Protein AF-A0A511Z5E9-F1 (afdb_monomer_lite)

Secondary structure (DSSP, 8-state):
--HHHHHHHS-HHHHHHHHHHHHHHHTS---SEEEEEEPPHHHHHHHHHTTHHHH-TT--EEEEEEEE-SS-SS--EEEEEEEEBTTB--SS---SEEEEES-HHHHHHHHHHHHHHHHTT-HHHHH--

Foldseek 3Di:
DDPVVVVCPPDPVNVVVVVVVVVVVVVDQPWPDKDKAFADPLSVVLCVVVPVCVVVVQFGIKMWTWGQDPPDQQFRIKIWIAGDHPVDDDPDGDTPDIDTHNDPVVVVVVSVVLRVCRNVNNNSVVVVD

Organism: NCBI:txid582850

Structure (mmCIF, N/CA/C/O backbone):
data_AF-A0A511Z5E9-F1
#
_entry.id   AF-A0A511Z5E9-F1
#
loop_
_atom_site.group_PDB
_atom_site.id
_atom_site.type_symbol
_atom_site.label_atom_id
_atom_site.label_alt_id
_atom_site.label_comp_id
_atom_site.label_asym_id
_atom_site.label_entity_id
_atom_site.label_seq_id
_atom_site.pdbx_PDB_ins_code
_atom_site.Cartn_x
_atom_site.Cartn_y
_atom_site.Cartn_z
_atom_site.occupancy
_atom_site.B_iso_or_equiv
_atom_site.auth_seq_id
_atom_site.auth_comp_id
_atom_site.auth_asym_id
_atom_site.auth_atom_id
_atom_site.pdbx_PDB_model_num
ATOM 1 N N . MET A 1 1 ? 23.163 -28.423 25.318 1.00 53.72 1 MET A N 1
ATOM 2 C CA . MET A 1 1 ? 22.480 -27.103 25.283 1.00 53.72 1 MET A CA 1
ATOM 3 C C . MET A 1 1 ? 23.483 -26.001 25.659 1.00 53.72 1 MET A C 1
ATOM 5 O O . MET A 1 1 ? 23.988 -25.999 26.774 1.00 53.72 1 MET A O 1
ATOM 9 N N . LYS A 1 2 ? 23.889 -25.137 24.712 1.00 52.28 2 LYS A N 1
ATOM 10 C CA . LYS A 1 2 ? 25.070 -24.249 24.850 1.00 52.28 2 LYS A CA 1
ATOM 11 C C . LYS A 1 2 ? 24.873 -23.182 25.952 1.00 52.28 2 LYS A C 1
ATOM 13 O O . LYS A 1 2 ? 23.831 -22.529 25.983 1.00 52.28 2 LYS A O 1
ATOM 18 N N . LYS A 1 3 ? 25.890 -22.966 26.810 1.00 56.28 3 LYS A N 1
ATO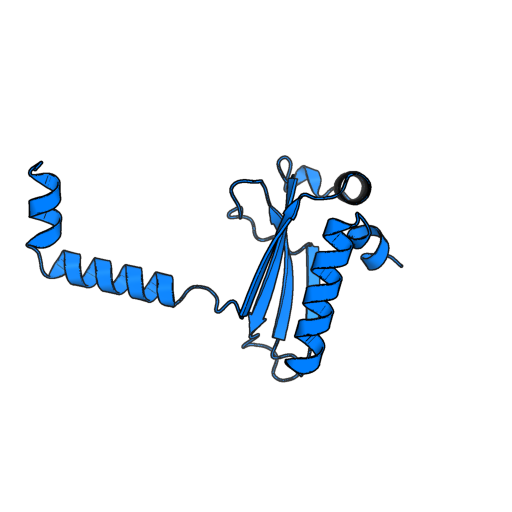M 19 C CA . LYS A 1 3 ? 25.943 -22.037 27.978 1.00 56.28 3 LYS A CA 1
ATOM 20 C C . LYS A 1 3 ? 25.243 -20.672 27.778 1.00 56.28 3 LYS A C 1
ATOM 22 O O . LYS A 1 3 ? 24.635 -20.151 28.711 1.00 56.28 3 LYS A O 1
ATOM 27 N N . ARG A 1 4 ? 25.247 -20.136 26.549 1.00 52.97 4 ARG A N 1
ATOM 28 C CA . ARG A 1 4 ? 24.538 -18.904 26.140 1.00 52.97 4 ARG A CA 1
ATOM 29 C C . ARG A 1 4 ? 23.026 -18.909 26.405 1.00 52.97 4 ARG A C 1
ATOM 31 O O . ARG A 1 4 ? 22.472 -17.855 26.701 1.00 52.97 4 ARG A O 1
ATOM 38 N N . ILE A 1 5 ? 22.341 -20.049 26.290 1.00 57.59 5 ILE A N 1
ATOM 39 C CA . ILE A 1 5 ? 20.889 -20.127 26.546 1.00 57.59 5 ILE A CA 1
ATOM 40 C C . ILE A 1 5 ? 20.612 -20.073 28.057 1.00 57.59 5 ILE A C 1
ATOM 42 O O . ILE A 1 5 ? 19.688 -19.387 28.487 1.00 57.59 5 ILE A O 1
ATOM 46 N N . LYS A 1 6 ? 21.478 -20.696 28.868 1.00 57.97 6 LYS A N 1
ATOM 47 C CA . LYS A 1 6 ? 21.379 -20.719 30.338 1.00 57.97 6 LYS A CA 1
ATOM 48 C C . LYS A 1 6 ? 21.550 -19.313 30.946 1.00 57.97 6 LYS A C 1
ATOM 50 O O . LYS A 1 6 ? 20.757 -18.914 31.793 1.00 57.97 6 LYS A O 1
ATOM 55 N N . GLN A 1 7 ? 22.486 -18.507 30.427 1.00 56.94 7 GLN A N 1
ATOM 56 C CA . GLN A 1 7 ? 22.662 -17.092 30.822 1.00 56.94 7 GLN A CA 1
ATOM 57 C C . GLN A 1 7 ? 21.466 -16.188 30.466 1.00 56.94 7 GLN A C 1
ATOM 59 O O . GLN A 1 7 ? 21.195 -15.211 31.166 1.00 56.94 7 GLN A O 1
ATOM 64 N N . LYS A 1 8 ? 20.724 -16.497 29.393 1.00 53.94 8 LYS A N 1
ATOM 65 C CA . LYS A 1 8 ? 19.522 -15.733 29.010 1.00 53.94 8 LYS A CA 1
ATOM 66 C C . LYS A 1 8 ? 18.322 -15.989 29.933 1.00 53.94 8 LYS A C 1
ATOM 68 O O . LYS A 1 8 ? 17.422 -15.155 29.954 1.00 53.94 8 LYS A O 1
ATOM 73 N N . LEU A 1 9 ? 18.307 -17.102 30.671 1.00 54.25 9 LEU A N 1
ATOM 74 C CA . LEU A 1 9 ? 17.200 -17.506 31.548 1.00 54.25 9 LEU A CA 1
ATOM 75 C C . LEU A 1 9 ? 17.377 -17.052 33.008 1.00 54.25 9 LEU A C 1
ATOM 77 O O . LEU A 1 9 ? 16.385 -16.771 33.666 1.00 54.25 9 LEU A O 1
ATOM 81 N N . GLY A 1 10 ? 18.613 -16.937 33.507 1.00 52.41 10 GLY A N 1
ATOM 82 C CA . GLY A 1 10 ? 18.875 -16.785 34.948 1.00 52.41 10 GLY A CA 1
ATOM 83 C C . GLY A 1 10 ? 18.896 -15.364 35.525 1.00 52.41 10 GLY A C 1
ATOM 84 O O . GLY A 1 10 ? 19.028 -15.222 36.733 1.00 52.41 10 GLY A O 1
ATOM 85 N N . ASN A 1 11 ? 18.799 -14.302 34.716 1.00 60.06 11 ASN A N 1
ATOM 86 C CA . ASN A 1 11 ? 18.968 -12.932 35.219 1.00 60.06 11 ASN A CA 1
ATOM 87 C C . ASN A 1 11 ? 17.658 -12.130 35.115 1.00 60.06 11 ASN A C 1
ATOM 89 O O . ASN A 1 11 ? 17.180 -11.858 34.009 1.00 60.06 11 ASN A O 1
ATOM 93 N N . ARG A 1 12 ? 17.089 -11.717 36.258 1.00 55.91 12 ARG A N 1
ATOM 94 C CA . ARG A 1 12 ? 15.856 -10.901 36.369 1.00 55.91 12 ARG A CA 1
ATOM 95 C C . ARG A 1 12 ? 15.918 -9.643 35.487 1.00 55.91 12 ARG A C 1
ATOM 97 O O . ARG A 1 12 ? 14.915 -9.249 34.893 1.00 55.91 12 ARG A O 1
ATOM 104 N N . TYR A 1 13 ? 17.118 -9.087 35.299 1.00 55.16 13 TYR A N 1
ATOM 105 C CA . TYR A 1 13 ? 17.392 -7.961 34.401 1.00 55.16 13 TYR A CA 1
ATOM 106 C C . TYR A 1 13 ? 17.146 -8.287 32.911 1.00 55.16 13 TYR A C 1
ATOM 108 O O . TYR A 1 13 ? 16.607 -7.469 32.162 1.00 55.16 13 TYR A O 1
ATOM 116 N N . ASN A 1 14 ? 17.470 -9.508 32.468 1.00 61.38 14 ASN A N 1
ATOM 117 C CA . ASN A 1 14 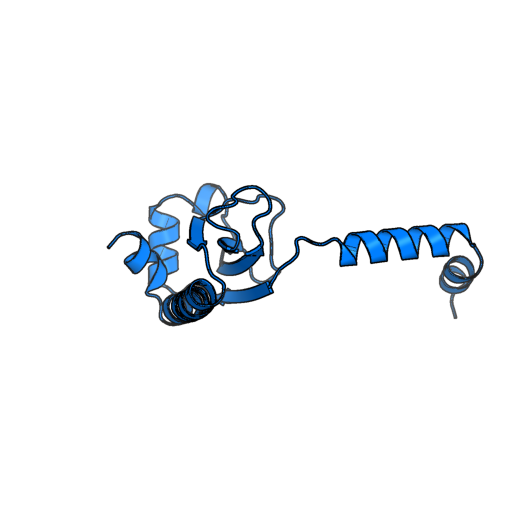? 17.195 -9.973 31.103 1.00 61.38 14 ASN A CA 1
ATOM 118 C C . ASN A 1 14 ? 15.705 -10.232 30.882 1.00 61.38 14 ASN A C 1
ATOM 120 O O . ASN A 1 14 ? 15.204 -9.967 29.789 1.00 61.38 14 ASN A O 1
ATOM 124 N N . LEU A 1 15 ? 14.989 -10.685 31.913 1.00 62.59 15 LEU A N 1
ATOM 125 C CA . LEU A 1 15 ? 13.543 -10.886 31.868 1.00 62.59 15 LEU A CA 1
ATOM 126 C C . LEU A 1 15 ? 12.808 -9.539 31.770 1.00 62.59 15 LEU A C 1
ATOM 128 O O . LEU A 1 15 ? 11.961 -9.377 30.895 1.00 62.59 15 LEU A O 1
ATOM 132 N N . LEU A 1 16 ? 13.236 -8.530 32.542 1.00 68.19 16 LEU A N 1
ATOM 133 C CA . LEU A 1 16 ? 12.754 -7.148 32.428 1.00 68.19 16 LEU A CA 1
ATOM 134 C C . LEU A 1 16 ? 13.078 -6.519 31.067 1.00 68.19 16 LEU A C 1
ATOM 136 O O . LEU A 1 16 ? 12.181 -5.954 30.450 1.00 68.19 16 LEU A O 1
ATOM 140 N N . ARG A 1 17 ? 14.302 -6.649 30.525 1.00 66.69 17 ARG A N 1
ATOM 141 C CA . ARG A 1 17 ? 14.618 -6.183 29.152 1.00 66.69 17 ARG A CA 1
ATOM 142 C C . ARG A 1 17 ? 13.806 -6.918 28.091 1.00 66.69 17 ARG A C 1
ATOM 144 O O . ARG A 1 17 ? 13.406 -6.298 27.108 1.00 66.69 17 ARG A O 1
ATOM 151 N N . ARG A 1 18 ? 13.558 -8.219 28.261 1.00 64.75 18 ARG A N 1
ATOM 152 C CA . ARG A 1 18 ? 12.746 -9.024 27.339 1.00 64.75 18 ARG A CA 1
ATOM 153 C C . ARG A 1 18 ? 11.279 -8.608 27.402 1.00 64.75 18 ARG A C 1
ATOM 155 O O . ARG A 1 18 ? 10.683 -8.448 26.345 1.00 64.75 18 ARG A O 1
ATOM 162 N N . ALA A 1 19 ? 10.748 -8.330 28.592 1.00 64.69 19 ALA A N 1
ATOM 163 C CA . ALA A 1 19 ? 9.421 -7.759 28.801 1.00 64.69 19 ALA A CA 1
ATOM 164 C C . ALA A 1 19 ? 9.320 -6.328 28.254 1.00 64.69 19 ALA A C 1
ATOM 166 O O . ALA A 1 19 ? 8.344 -6.011 27.591 1.00 64.69 19 ALA A O 1
ATOM 167 N N . LYS A 1 20 ? 10.346 -5.481 28.424 1.00 63.62 20 LYS A N 1
ATOM 168 C CA . LYS A 1 20 ? 10.412 -4.125 27.844 1.00 63.62 20 LYS A CA 1
ATOM 169 C C . LYS A 1 20 ? 10.479 -4.177 26.317 1.00 63.62 20 LYS A C 1
ATOM 171 O O . LYS A 1 20 ? 9.761 -3.436 25.665 1.00 63.62 20 LYS A O 1
ATOM 176 N N . ARG A 1 21 ? 11.263 -5.095 25.734 1.00 61.06 21 ARG A N 1
ATOM 177 C CA . ARG A 1 21 ? 11.292 -5.355 24.281 1.00 61.06 21 ARG A CA 1
ATOM 178 C C . ARG A 1 21 ? 9.967 -5.909 23.772 1.00 61.06 21 ARG A C 1
ATOM 180 O O . ARG A 1 21 ? 9.512 -5.465 22.736 1.00 61.06 21 ARG A O 1
ATOM 187 N N . GLN A 1 22 ? 9.344 -6.848 24.480 1.00 58.62 22 GLN A N 1
ATOM 188 C CA . GLN A 1 22 ? 8.007 -7.361 24.160 1.00 58.62 22 GLN A CA 1
ATOM 189 C C . GLN A 1 22 ? 6.950 -6.254 24.270 1.00 58.62 22 GLN A C 1
ATOM 191 O O . GLN A 1 22 ? 6.128 -6.133 23.380 1.00 58.62 22 GLN A O 1
ATOM 196 N N . LYS A 1 23 ? 7.015 -5.389 25.289 1.00 52.66 23 LYS A N 1
ATOM 197 C CA . LYS A 1 23 ? 6.158 -4.206 25.462 1.00 52.66 23 LYS A CA 1
ATOM 198 C C . LYS A 1 23 ? 6.380 -3.174 24.360 1.00 52.66 23 LYS A C 1
ATOM 200 O O . LYS A 1 23 ? 5.408 -2.615 23.890 1.00 52.66 23 LYS A O 1
ATOM 205 N N . LEU A 1 24 ? 7.620 -2.942 23.928 1.00 53.19 24 LEU A N 1
ATOM 206 C CA . LEU A 1 24 ? 7.946 -2.070 22.792 1.00 53.19 24 LEU A CA 1
ATOM 207 C C . LEU A 1 24 ? 7.501 -2.678 21.455 1.00 53.19 24 LEU A C 1
ATOM 209 O O . LEU A 1 24 ? 7.018 -1.952 20.604 1.00 53.19 24 LEU A O 1
ATOM 213 N N . LYS A 1 25 ? 7.583 -4.006 21.299 1.00 54.09 25 LYS A N 1
ATOM 214 C CA . LYS A 1 25 ? 7.022 -4.739 20.151 1.00 54.09 25 LYS A CA 1
ATOM 215 C C . LYS A 1 25 ? 5.487 -4.723 20.138 1.00 54.09 25 LYS A C 1
ATOM 217 O O . LYS A 1 25 ? 4.900 -4.587 19.078 1.00 54.09 25 LYS A O 1
ATOM 222 N N . ARG A 1 26 ? 4.846 -4.831 21.308 1.00 51.84 26 ARG A N 1
ATOM 223 C CA . ARG A 1 26 ? 3.389 -4.679 21.505 1.00 51.84 26 ARG A CA 1
ATOM 224 C C . ARG A 1 26 ? 2.933 -3.216 21.398 1.00 51.84 26 ARG A C 1
ATOM 226 O O . ARG A 1 26 ? 1.782 -2.971 21.082 1.00 51.84 26 ARG A O 1
ATOM 233 N N . ARG A 1 27 ? 3.839 -2.261 21.634 1.00 49.34 27 ARG A N 1
ATOM 234 C CA . ARG A 1 27 ? 3.736 -0.831 21.292 1.00 49.34 27 ARG A CA 1
ATOM 235 C C . ARG A 1 27 ? 4.300 -0.542 19.891 1.00 49.34 27 ARG A C 1
ATOM 237 O O . ARG A 1 27 ? 4.806 0.554 19.657 1.00 49.34 27 ARG A O 1
ATOM 244 N N . GLY A 1 28 ? 4.271 -1.506 18.968 1.00 57.00 28 GLY A N 1
ATOM 245 C CA . GLY A 1 28 ? 4.390 -1.152 17.553 1.00 57.00 28 GLY A CA 1
ATOM 246 C C . GLY A 1 28 ? 3.320 -0.112 17.201 1.00 57.00 28 GLY A C 1
ATOM 247 O O . GLY A 1 28 ? 2.345 0.029 17.946 1.00 57.00 28 GLY A O 1
ATOM 248 N N . LYS A 1 29 ? 3.494 0.626 16.095 1.00 58.75 29 LYS A N 1
ATOM 249 C CA . LYS A 1 29 ? 2.385 1.399 15.512 1.00 58.75 29 LYS A CA 1
ATOM 250 C C . LYS A 1 29 ? 1.160 0.483 15.511 1.00 58.75 29 LYS A C 1
ATOM 252 O O . LYS A 1 29 ? 1.253 -0.625 14.983 1.00 58.75 29 LYS A O 1
ATOM 257 N N . GLN A 1 30 ? 0.083 0.890 16.184 1.00 65.56 30 GLN A N 1
ATOM 258 C CA . GLN A 1 30 ? -1.161 0.134 16.133 1.00 65.56 30 GLN A CA 1
ATOM 259 C C . GLN A 1 30 ? -1.563 0.108 14.662 1.00 65.56 30 GLN A C 1
ATOM 261 O O . GLN A 1 30 ? -1.785 1.151 14.064 1.00 65.56 30 GLN A O 1
ATOM 266 N N . CYS A 1 31 ? -1.511 -1.068 14.059 1.00 73.81 31 CYS A N 1
ATOM 267 C CA . CYS A 1 31 ? -1.927 -1.290 12.690 1.00 73.81 31 CYS A CA 1
ATOM 268 C C . CYS A 1 31 ? -3.199 -2.119 12.783 1.00 73.81 31 CYS A C 1
ATOM 270 O O . CYS A 1 31 ? -3.208 -3.140 13.473 1.00 73.81 31 CYS A O 1
ATOM 272 N N . ILE A 1 32 ? -4.272 -1.617 12.182 1.00 82.75 32 ILE A N 1
ATOM 273 C CA . ILE A 1 32 ? -5.560 -2.303 12.126 1.00 82.75 32 ILE A CA 1
ATOM 274 C C . ILE A 1 32 ? -5.442 -3.465 11.144 1.00 82.75 32 ILE A C 1
ATOM 276 O O . ILE A 1 32 ? -5.783 -4.590 11.494 1.00 82.75 32 ILE A O 1
ATOM 280 N N . ASP A 1 33 ? -4.900 -3.199 9.954 1.00 85.25 33 ASP A N 1
ATOM 281 C CA . ASP A 1 33 ? -4.618 -4.210 8.939 1.00 85.25 33 ASP A CA 1
ATOM 282 C C . ASP A 1 33 ? -3.502 -3.737 7.997 1.00 85.25 33 ASP A C 1
ATOM 284 O O . ASP A 1 33 ? -3.275 -2.532 7.848 1.00 85.25 33 ASP A O 1
ATOM 288 N N . TYR A 1 34 ? -2.799 -4.678 7.370 1.00 89.62 34 TYR A N 1
ATOM 289 C CA . TYR A 1 34 ? -1.764 -4.379 6.390 1.00 89.62 34 TYR A CA 1
ATOM 290 C C . TYR A 1 34 ? -1.695 -5.402 5.260 1.00 89.62 34 TYR A C 1
ATOM 292 O O . TYR A 1 34 ? -1.946 -6.594 5.432 1.00 89.62 34 TYR A O 1
ATOM 300 N N . ALA A 1 35 ? -1.270 -4.927 4.095 1.00 89.50 35 ALA A N 1
ATOM 301 C CA . ALA A 1 35 ? -1.048 -5.738 2.916 1.00 89.50 35 ALA A CA 1
ATOM 302 C C . ALA A 1 35 ? 0.311 -5.409 2.310 1.00 89.50 35 ALA A C 1
ATOM 304 O O . ALA A 1 35 ? 0.678 -4.248 2.135 1.00 89.50 35 ALA A O 1
ATOM 305 N N . HIS A 1 36 ? 1.046 -6.458 1.966 1.00 90.94 36 HIS A N 1
ATOM 306 C CA . HIS A 1 36 ? 2.296 -6.375 1.226 1.00 90.94 36 HIS A CA 1
ATOM 307 C C . HIS A 1 36 ? 2.060 -6.979 -0.152 1.00 90.94 36 HIS A C 1
ATOM 309 O O . HIS A 1 36 ? 1.702 -8.152 -0.265 1.00 90.94 36 HIS A O 1
ATOM 315 N N . VAL A 1 37 ? 2.163 -6.154 -1.189 1.00 92.38 37 VAL A N 1
ATOM 316 C CA . VAL A 1 37 ? 1.727 -6.509 -2.544 1.00 92.38 37 VAL A CA 1
ATOM 317 C C . VAL A 1 37 ? 2.824 -6.149 -3.532 1.00 92.38 37 VAL A C 1
ATOM 319 O O . VAL A 1 37 ? 3.406 -5.075 -3.433 1.00 92.38 37 VAL A O 1
ATOM 322 N N . LEU A 1 38 ? 3.123 -7.040 -4.475 1.00 93.38 38 LEU A N 1
ATOM 323 C CA . LEU A 1 38 ? 4.037 -6.740 -5.577 1.00 93.38 38 LEU A CA 1
ATOM 324 C C . LEU A 1 38 ? 3.456 -5.601 -6.428 1.00 93.38 38 LEU A C 1
ATOM 326 O O . LEU A 1 38 ? 2.255 -5.592 -6.692 1.00 93.38 38 LEU A O 1
ATOM 330 N N . MET A 1 39 ? 4.294 -4.653 -6.848 1.00 92.25 39 MET A N 1
ATOM 331 C CA . MET A 1 39 ? 3.860 -3.643 -7.813 1.00 92.25 39 MET A CA 1
ATOM 332 C C . MET A 1 39 ? 3.567 -4.305 -9.156 1.00 92.25 39 MET A C 1
ATOM 334 O O . MET A 1 39 ? 4.337 -5.152 -9.612 1.00 92.25 39 MET A O 1
ATOM 338 N N . GLY A 1 40 ? 2.468 -3.901 -9.787 1.00 92.38 40 GLY A N 1
ATOM 339 C CA . GLY A 1 40 ? 2.239 -4.224 -11.186 1.00 92.38 40 GLY A CA 1
ATOM 340 C C . GLY A 1 40 ? 3.244 -3.511 -12.097 1.00 92.38 40 GLY A C 1
ATOM 341 O O . GLY A 1 40 ? 3.966 -2.604 -11.675 1.00 92.38 40 GLY A O 1
ATOM 342 N N . GLU A 1 41 ? 3.330 -3.949 -13.349 1.00 92.31 41 GLU A N 1
ATOM 343 C CA . GLU A 1 41 ? 4.322 -3.447 -14.302 1.00 92.31 41 GLU A CA 1
ATOM 344 C C . GLU A 1 41 ? 4.085 -1.970 -14.651 1.00 92.31 41 GLU A C 1
ATOM 346 O O . GLU A 1 41 ? 5.025 -1.173 -14.658 1.00 92.31 41 GLU A O 1
ATOM 351 N N . LYS A 1 42 ? 2.831 -1.570 -14.880 1.00 91.94 42 LYS A N 1
ATOM 352 C CA . LYS A 1 42 ? 2.467 -0.179 -15.188 1.00 91.94 42 LYS A CA 1
ATOM 353 C C . LYS A 1 42 ? 2.636 0.731 -13.981 1.00 91.94 42 LYS A C 1
ATOM 355 O O . LYS A 1 42 ? 3.120 1.856 -14.131 1.00 91.94 42 LYS A O 1
ATOM 360 N N . ASP A 1 43 ? 2.270 0.251 -12.799 1.00 90.75 43 ASP A N 1
ATOM 361 C CA . ASP A 1 43 ? 2.471 0.946 -11.535 1.00 90.75 43 ASP A CA 1
ATOM 362 C C . ASP A 1 43 ? 3.972 1.137 -11.276 1.00 90.75 43 ASP A C 1
ATOM 364 O O . ASP A 1 43 ? 4.386 2.223 -10.878 1.00 90.75 43 ASP A O 1
ATOM 368 N N . PHE A 1 44 ? 4.808 0.141 -11.590 1.00 91.12 44 PHE A N 1
ATOM 369 C CA . PHE A 1 44 ? 6.265 0.240 -11.483 1.00 91.12 44 PHE A CA 1
ATOM 370 C C . PHE A 1 44 ? 6.869 1.234 -12.488 1.00 91.12 44 PHE A C 1
ATOM 372 O O . PHE A 1 44 ? 7.727 2.042 -12.127 1.00 91.12 44 PHE A O 1
ATOM 379 N N . ILE A 1 45 ? 6.410 1.231 -13.744 1.00 90.94 45 ILE A N 1
ATOM 380 C CA . ILE A 1 45 ? 6.838 2.219 -14.750 1.00 90.94 45 ILE A CA 1
ATOM 381 C C . ILE A 1 45 ? 6.460 3.635 -14.299 1.00 90.94 45 ILE A C 1
ATOM 383 O O . ILE A 1 45 ? 7.299 4.536 -14.344 1.00 90.94 45 ILE A O 1
ATOM 387 N N . SER A 1 46 ? 5.227 3.825 -13.823 1.00 90.12 46 SER A N 1
ATOM 388 C CA . SER A 1 46 ? 4.748 5.110 -13.296 1.00 90.12 46 SER A CA 1
ATOM 389 C C . SER A 1 46 ? 5.579 5.556 -12.094 1.00 90.12 46 SER A C 1
ATOM 391 O O . SER A 1 46 ? 6.072 6.679 -12.065 1.00 90.12 46 SER A O 1
ATOM 393 N N . PH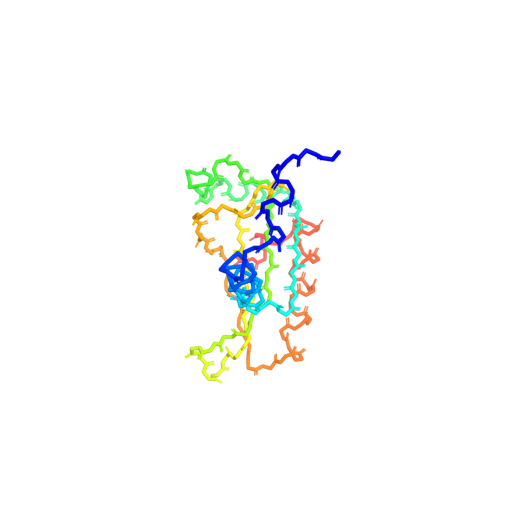E A 1 47 ? 5.835 4.645 -11.154 1.00 89.62 47 PHE A N 1
ATOM 394 C CA . PHE A 1 47 ? 6.671 4.891 -9.983 1.00 89.62 47 PHE A CA 1
ATOM 395 C C . PHE A 1 47 ? 8.077 5.387 -10.354 1.00 89.62 47 PHE A C 1
ATOM 397 O O . PHE A 1 47 ? 8.592 6.327 -9.747 1.00 89.62 47 PHE A O 1
ATOM 404 N N . ASN A 1 48 ? 8.692 4.791 -11.378 1.00 89.50 48 ASN A N 1
ATOM 405 C CA . ASN A 1 48 ? 10.005 5.215 -11.861 1.00 89.50 48 ASN A CA 1
ATOM 406 C C . ASN A 1 48 ? 9.956 6.566 -12.583 1.00 89.50 48 ASN A C 1
ATOM 408 O O . ASN A 1 48 ? 10.874 7.368 -12.421 1.00 89.50 48 ASN A O 1
ATOM 412 N N . LYS A 1 49 ? 8.900 6.822 -13.364 1.00 88.88 49 LYS A N 1
ATOM 413 C CA . LYS A 1 49 ? 8.712 8.077 -14.104 1.00 88.88 49 LYS A CA 1
ATOM 414 C C . LYS A 1 49 ? 8.557 9.281 -13.170 1.00 88.88 49 LYS A C 1
ATOM 416 O O . LYS A 1 49 ? 9.115 10.332 -13.458 1.00 88.88 49 LYS A O 1
ATOM 421 N N . GLU A 1 50 ? 7.866 9.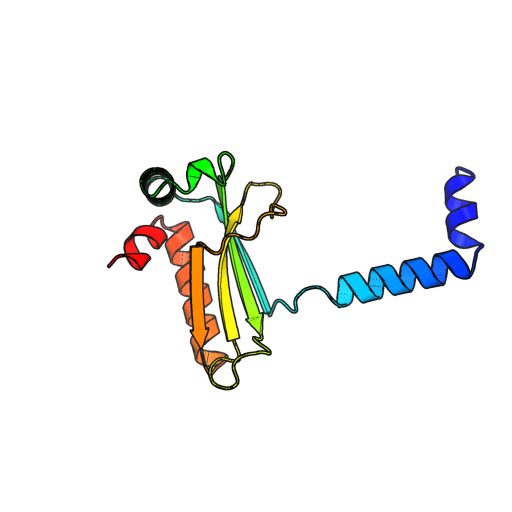101 -12.047 1.00 85.06 50 GLU A N 1
ATOM 422 C CA . GLU A 1 50 ? 7.702 10.117 -10.993 1.00 85.06 50 GLU A CA 1
ATOM 423 C C . GLU A 1 50 ? 8.988 10.353 -10.169 1.00 85.06 50 GLU A C 1
ATOM 425 O O . GLU A 1 50 ? 9.031 11.210 -9.291 1.00 85.06 50 GLU A O 1
ATOM 430 N N . GLY A 1 51 ? 10.066 9.603 -10.432 1.00 84.56 51 GLY A N 1
ATOM 431 C CA . GLY A 1 51 ? 11.373 9.811 -9.802 1.00 84.56 51 GLY A CA 1
ATOM 432 C C . GLY A 1 51 ? 11.535 9.183 -8.416 1.00 84.56 51 GLY A C 1
ATOM 433 O O . GLY A 1 51 ? 12.602 9.305 -7.812 1.00 84.56 51 GLY A O 1
ATOM 434 N N . TYR A 1 52 ? 10.542 8.436 -7.920 1.00 83.25 52 TYR A N 1
ATOM 435 C CA . TYR A 1 52 ? 10.631 7.755 -6.620 1.00 83.25 52 TYR A CA 1
ATOM 436 C C . TYR A 1 52 ? 11.743 6.693 -6.561 1.00 83.25 52 TYR A C 1
ATOM 438 O O . TYR A 1 52 ? 12.202 6.322 -5.477 1.00 83.25 52 TYR A O 1
ATOM 446 N N . SER A 1 53 ? 12.209 6.223 -7.720 1.00 82.25 53 SER A N 1
ATOM 447 C CA . SER A 1 53 ? 13.317 5.276 -7.857 1.00 82.25 53 SER A CA 1
ATOM 448 C C . SER A 1 53 ? 14.648 5.813 -7.326 1.00 82.25 53 SER A C 1
ATOM 450 O O . SER A 1 53 ? 15.463 5.027 -6.848 1.00 82.25 53 SER A O 1
ATOM 452 N N . ALA A 1 54 ? 14.867 7.132 -7.336 1.00 83.69 54 ALA A N 1
ATOM 453 C CA . ALA A 1 54 ? 16.077 7.729 -6.772 1.00 83.69 54 ALA A CA 1
ATOM 454 C C . ALA A 1 54 ? 16.141 7.532 -5.247 1.00 83.69 54 ALA A C 1
ATOM 456 O O . ALA A 1 54 ? 17.190 7.197 -4.691 1.00 83.69 54 ALA A O 1
ATOM 457 N N . ASP A 1 55 ? 15.000 7.676 -4.571 1.00 82.62 55 ASP A N 1
ATOM 458 C CA . ASP A 1 55 ? 14.896 7.499 -3.123 1.00 82.62 55 ASP A CA 1
ATOM 459 C C . ASP A 1 55 ? 14.748 6.029 -2.710 1.00 82.62 55 ASP A C 1
ATOM 461 O O . ASP A 1 55 ? 15.214 5.638 -1.628 1.00 82.62 55 ASP A O 1
ATOM 465 N N . TYR A 1 56 ? 14.130 5.214 -3.573 1.00 84.12 56 TYR A N 1
ATOM 466 C CA . TYR A 1 56 ? 13.833 3.798 -3.348 1.00 84.12 56 TYR A CA 1
ATOM 467 C C . TYR A 1 56 ? 14.212 2.928 -4.558 1.00 84.12 56 TYR A C 1
ATOM 469 O O . TYR A 1 56 ? 13.343 2.319 -5.186 1.00 84.12 56 TYR A O 1
ATOM 477 N N . PRO A 1 57 ? 15.516 2.773 -4.846 1.00 84.81 57 PRO A N 1
ATOM 478 C CA . PRO A 1 57 ? 15.994 2.075 -6.047 1.00 84.81 57 PRO A CA 1
ATOM 479 C C . PRO A 1 57 ? 15.684 0.574 -6.065 1.00 84.81 57 PRO A C 1
ATOM 481 O O . PRO A 1 57 ? 15.771 -0.071 -7.104 1.00 84.81 57 PRO A O 1
ATOM 484 N N . TYR A 1 58 ? 15.321 0.005 -4.914 1.00 87.69 58 TYR A N 1
ATOM 485 C CA . TYR A 1 58 ? 15.023 -1.419 -4.753 1.00 87.69 58 TYR A CA 1
ATOM 486 C C . TYR A 1 58 ? 13.552 -1.683 -4.410 1.00 87.69 58 TYR A C 1
ATOM 488 O O . TYR A 1 58 ? 13.221 -2.768 -3.921 1.00 87.69 58 TYR A O 1
ATOM 496 N N . ALA A 1 59 ? 12.674 -0.692 -4.589 1.00 89.69 59 ALA A N 1
ATOM 497 C CA . ALA A 1 59 ? 11.252 -0.887 -4.360 1.00 89.69 59 ALA A CA 1
ATOM 498 C C . ALA A 1 59 ? 10.679 -1.830 -5.420 1.00 89.69 59 ALA A C 1
ATOM 500 O O . ALA A 1 59 ? 10.793 -1.591 -6.612 1.00 89.69 59 ALA A O 1
ATOM 501 N N . THR A 1 60 ? 10.070 -2.918 -4.967 1.00 90.94 60 THR A N 1
ATOM 502 C CA . THR A 1 60 ? 9.407 -3.915 -5.826 1.00 90.94 60 THR A CA 1
ATOM 503 C C . THR A 1 60 ? 7.972 -4.173 -5.385 1.00 90.94 60 THR A C 1
ATOM 505 O O . THR A 1 60 ? 7.178 -4.739 -6.126 1.00 90.94 60 THR A O 1
ATOM 508 N N . HIS A 1 61 ? 7.632 -3.770 -4.165 1.00 92.25 61 HIS A N 1
ATOM 509 C CA . HIS A 1 61 ? 6.354 -4.016 -3.524 1.00 92.25 61 HIS A CA 1
ATOM 510 C C . HIS A 1 61 ? 5.818 -2.709 -2.935 1.00 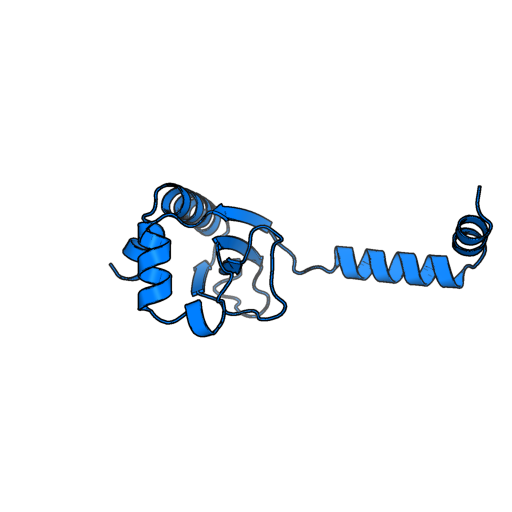92.25 61 HIS A C 1
ATOM 512 O O . HIS A 1 61 ? 6.570 -1.778 -2.643 1.00 92.25 61 HIS A O 1
ATOM 518 N N . LEU A 1 62 ? 4.516 -2.667 -2.697 1.00 91.75 62 LEU A N 1
ATOM 519 C CA . LEU A 1 62 ? 3.861 -1.652 -1.892 1.00 91.75 62 LEU A CA 1
ATO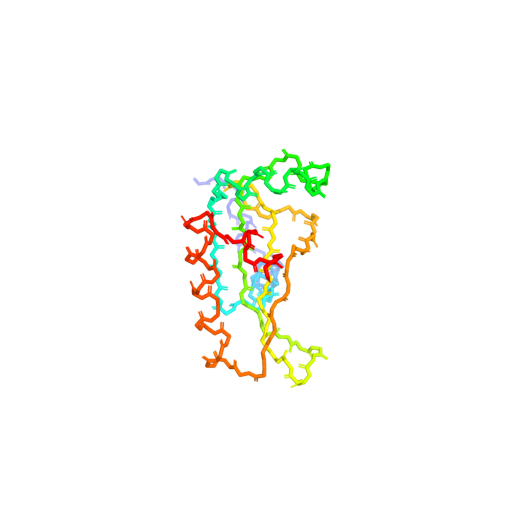M 520 C C . LEU A 1 62 ? 3.423 -2.275 -0.571 1.00 91.75 62 LEU A C 1
ATOM 522 O O . LEU A 1 62 ? 2.890 -3.386 -0.524 1.00 91.75 62 LEU A O 1
ATOM 526 N N . LEU A 1 63 ? 3.680 -1.553 0.513 1.00 91.25 63 LEU A N 1
ATOM 527 C CA . LEU A 1 63 ? 3.139 -1.852 1.829 1.00 91.25 63 LEU A CA 1
ATOM 528 C C . LEU A 1 63 ? 2.012 -0.869 2.100 1.00 91.25 63 LEU A C 1
ATOM 530 O O . LEU A 1 63 ? 2.234 0.340 2.103 1.00 91.25 63 LEU A O 1
ATOM 534 N N . ILE A 1 64 ? 0.824 -1.402 2.329 1.00 90.94 64 ILE A N 1
ATOM 535 C CA . ILE A 1 64 ? -0.385 -0.639 2.605 1.00 90.94 64 ILE A CA 1
ATOM 536 C C . ILE A 1 64 ? -0.765 -0.959 4.041 1.00 90.94 64 ILE A C 1
ATOM 538 O O . ILE A 1 64 ? -0.859 -2.131 4.394 1.00 90.94 64 ILE A O 1
ATOM 542 N N . GLU A 1 65 ? -0.961 0.050 4.875 1.00 89.75 65 GLU A N 1
ATOM 543 C CA . GLU A 1 65 ? -1.304 -0.132 6.287 1.00 89.75 65 GLU A CA 1
ATOM 544 C C . GLU A 1 65 ? -2.457 0.788 6.662 1.00 89.75 65 GLU A C 1
ATOM 546 O O . GLU A 1 65 ? -2.402 1.979 6.367 1.00 89.75 65 GLU A O 1
ATOM 551 N N . ILE A 1 66 ? -3.454 0.260 7.369 1.00 88.44 66 ILE A N 1
ATOM 552 C CA . ILE A 1 66 ? -4.457 1.065 8.064 1.00 88.44 66 ILE A CA 1
ATOM 553 C C . ILE A 1 66 ? -3.991 1.258 9.500 1.00 88.44 66 ILE A C 1
ATOM 555 O O . ILE A 1 66 ? -3.758 0.289 10.223 1.00 88.44 66 ILE A O 1
ATOM 559 N N . VAL A 1 67 ? -3.914 2.502 9.955 1.00 87.56 67 VAL A N 1
ATOM 560 C CA . VAL A 1 67 ? -3.550 2.833 11.333 1.00 87.56 67 VAL A CA 1
ATOM 561 C C . VAL A 1 67 ? -4.552 3.816 11.938 1.00 87.56 67 VAL A C 1
ATOM 563 O O . VAL A 1 67 ? -5.099 4.654 11.218 1.00 87.56 67 VAL A O 1
ATOM 566 N N . PRO A 1 68 ? -4.789 3.763 13.260 1.00 84.81 68 PRO A N 1
ATOM 567 C CA . PRO A 1 68 ? -5.506 4.819 13.933 1.00 84.81 68 PRO A CA 1
ATOM 568 C C . PRO A 1 68 ? -4.624 6.076 13.990 1.00 84.81 68 PRO A C 1
ATOM 570 O O . PRO A 1 68 ? -3.453 6.028 14.382 1.00 84.81 68 PRO A O 1
ATOM 573 N N . CYS A 1 69 ? -5.180 7.213 13.593 1.00 81.19 69 CYS A N 1
ATOM 574 C CA . CYS A 1 69 ? -4.557 8.516 13.735 1.00 81.19 69 CYS A CA 1
ATOM 575 C C . CYS A 1 69 ? -4.916 9.107 15.093 1.00 81.19 69 CYS A C 1
ATOM 577 O O . CYS A 1 69 ? -6.074 9.384 15.387 1.00 81.19 69 CYS A O 1
ATOM 579 N N . HIS A 1 70 ? -3.904 9.340 15.922 1.00 71.50 70 HIS A N 1
ATOM 580 C CA . HIS A 1 70 ? -4.095 9.987 17.221 1.00 71.50 70 HIS A CA 1
ATOM 581 C C . HIS A 1 70 ? -4.025 11.519 17.151 1.00 71.50 70 HIS A C 1
ATOM 583 O O . HIS A 1 70 ? -4.254 12.180 18.158 1.00 71.50 70 HIS A O 1
ATOM 589 N N . TYR A 1 71 ? -3.678 12.082 15.988 1.00 70.81 71 TYR A N 1
ATOM 590 C CA . TYR A 1 71 ? -3.435 13.519 15.823 1.00 70.81 71 TYR A CA 1
ATOM 591 C C . TYR A 1 71 ? -4.617 14.273 15.205 1.00 70.81 71 TYR A C 1
ATOM 593 O O . TYR A 1 71 ? -4.748 15.470 15.442 1.00 70.81 71 TYR A O 1
ATOM 601 N N . SER A 1 72 ? -5.475 13.597 14.437 1.00 69.56 72 SER A N 1
ATOM 602 C CA . SER A 1 72 ? -6.638 14.207 13.787 1.00 69.56 72 SER A CA 1
ATOM 603 C C . SER A 1 72 ? -7.923 13.627 14.361 1.00 69.56 72 SER A C 1
ATOM 605 O O . SER A 1 72 ? -8.234 12.459 14.142 1.00 69.56 72 SER A O 1
ATOM 607 N N . TYR A 1 73 ? -8.684 14.453 15.082 1.00 64.62 73 TYR A N 1
ATOM 608 C CA . TYR A 1 73 ? -9.989 14.062 15.627 1.00 64.62 73 TYR A CA 1
ATOM 609 C C . TYR A 1 73 ? -11.027 13.783 14.531 1.00 64.62 73 TYR A C 1
ATOM 611 O O . TYR A 1 73 ? -11.903 12.946 14.722 1.00 64.62 73 TYR A O 1
ATOM 619 N N . ASN A 1 74 ? -10.909 14.450 13.379 1.00 72.62 74 ASN A N 1
ATOM 620 C CA . ASN A 1 74 ? -11.864 14.321 12.275 1.00 72.62 74 ASN A CA 1
ATOM 621 C C . ASN A 1 74 ? -11.556 13.132 11.356 1.00 72.62 74 ASN A C 1
ATOM 623 O O . ASN A 1 74 ? -12.426 12.715 10.597 1.00 72.62 74 ASN A O 1
ATOM 627 N N . ALA A 1 75 ? -10.341 12.585 11.433 1.00 76.50 75 ALA A N 1
ATOM 628 C CA . ALA A 1 75 ? -9.910 11.449 10.633 1.00 76.50 75 ALA A CA 1
ATOM 629 C C . ALA A 1 75 ? -9.102 10.459 11.492 1.00 76.50 75 ALA A C 1
ATOM 631 O O . ALA A 1 75 ? -7.875 10.381 11.378 1.00 76.50 75 ALA A O 1
ATOM 632 N N . PRO A 1 76 ? -9.773 9.719 12.396 1.00 83.06 76 PRO A N 1
ATOM 633 C CA . PRO A 1 76 ? -9.134 8.783 13.305 1.00 83.06 76 PRO A CA 1
ATOM 634 C C . PRO A 1 76 ? -8.560 7.556 12.598 1.00 83.06 76 PRO A C 1
ATOM 636 O O . PRO A 1 76 ? -7.876 6.782 13.258 1.00 83.06 76 PRO A O 1
ATOM 639 N N . TYR A 1 77 ? -8.788 7.354 11.296 1.00 88.44 77 TYR A N 1
ATOM 640 C CA . TYR A 1 77 ? -8.226 6.237 10.538 1.00 88.44 77 TYR A CA 1
ATOM 641 C C . TYR A 1 77 ? -7.505 6.726 9.291 1.00 88.44 77 TYR A C 1
ATOM 643 O O . TYR A 1 77 ? -8.052 7.521 8.533 1.00 88.44 77 TYR A O 1
ATOM 651 N N . ILE A 1 78 ? -6.289 6.226 9.074 1.00 90.44 78 ILE A N 1
ATOM 652 C CA . ILE A 1 78 ? -5.454 6.582 7.928 1.00 90.44 78 ILE A CA 1
ATOM 653 C C . ILE A 1 78 ? -4.918 5.316 7.268 1.00 90.44 78 ILE A C 1
ATOM 655 O O . ILE A 1 78 ? -4.354 4.452 7.939 1.00 90.44 78 ILE A O 1
ATOM 659 N N . ILE A 1 79 ? -5.045 5.244 5.948 1.00 91.25 79 ILE A N 1
ATOM 660 C CA . ILE A 1 79 ? -4.318 4.329 5.080 1.00 91.25 79 ILE A CA 1
ATOM 661 C C . ILE A 1 79 ? -3.039 5.020 4.632 1.00 91.25 79 ILE A C 1
ATOM 663 O O . ILE A 1 79 ? -3.073 6.101 4.042 1.00 91.25 79 ILE A O 1
ATOM 667 N N . TYR A 1 80 ? -1.913 4.362 4.869 1.00 90.81 80 TYR A N 1
ATOM 668 C CA . TYR A 1 80 ? -0.636 4.752 4.306 1.00 90.81 80 TYR A CA 1
ATOM 669 C C . TYR A 1 80 ? -0.171 3.749 3.266 1.00 90.81 80 TYR A C 1
ATOM 671 O O . TYR A 1 80 ? -0.216 2.544 3.512 1.00 90.81 80 TYR A O 1
ATOM 679 N N . THR A 1 81 ? 0.378 4.260 2.167 1.00 91.00 81 THR A N 1
ATOM 680 C CA . THR A 1 81 ? 1.038 3.436 1.151 1.00 91.00 81 THR A CA 1
ATOM 681 C C . THR A 1 81 ? 2.521 3.772 1.075 1.00 91.00 81 THR A C 1
ATOM 683 O O . THR A 1 81 ? 2.895 4.936 0.925 1.00 91.00 81 THR A O 1
ATOM 686 N N . TYR A 1 82 ? 3.372 2.750 1.169 1.00 89.50 82 TYR A N 1
ATOM 687 C CA . TYR A 1 82 ? 4.829 2.872 1.184 1.00 89.50 82 TYR A CA 1
ATOM 688 C C . TYR A 1 82 ? 5.464 2.047 0.061 1.00 89.50 82 TYR A C 1
ATOM 690 O O . TYR A 1 82 ? 5.056 0.900 -0.137 1.00 89.50 82 TYR A O 1
ATOM 698 N N . PRO A 1 83 ? 6.520 2.550 -0.599 1.00 90.81 83 PRO A N 1
ATOM 699 C CA . PRO A 1 83 ? 7.363 1.731 -1.450 1.00 90.81 83 PRO A CA 1
ATOM 700 C C . PRO A 1 83 ? 8.282 0.880 -0.577 1.00 90.81 83 PRO A C 1
ATOM 702 O O . PRO A 1 83 ? 8.981 1.378 0.309 1.00 90.81 83 PRO A O 1
ATOM 705 N N . VAL A 1 84 ? 8.283 -0.425 -0.818 1.00 90.25 84 VAL A N 1
ATOM 706 C CA . VAL A 1 84 ? 9.086 -1.390 -0.068 1.00 90.25 84 VAL A CA 1
ATOM 707 C C . VAL A 1 84 ? 9.674 -2.443 -1.001 1.00 90.25 84 VAL A C 1
ATOM 709 O O . VAL A 1 84 ? 9.319 -2.552 -2.173 1.00 90.25 84 VAL A O 1
ATOM 712 N N . ASN A 1 85 ? 10.606 -3.237 -0.490 1.00 89.38 85 ASN A N 1
ATOM 713 C CA . ASN A 1 85 ? 11.110 -4.402 -1.209 1.00 89.38 85 ASN A CA 1
ATOM 714 C C . ASN A 1 85 ? 10.401 -5.678 -0.716 1.00 89.38 85 ASN A C 1
ATOM 716 O O . ASN A 1 85 ? 9.531 -5.631 0.160 1.00 89.38 85 ASN A O 1
ATOM 720 N N . SER A 1 86 ? 10.792 -6.833 -1.252 1.00 86.31 86 SER A N 1
ATOM 721 C CA . SER A 1 86 ? 10.258 -8.139 -0.838 1.00 86.31 86 SER A CA 1
ATOM 722 C C . SER A 1 86 ? 10.527 -8.474 0.635 1.00 86.31 86 SER A C 1
ATOM 724 O O . SER A 1 86 ? 9.773 -9.223 1.247 1.00 86.31 86 SER A O 1
ATOM 726 N N . THR A 1 87 ? 11.584 -7.908 1.225 1.00 81.62 87 THR A N 1
ATOM 727 C CA . THR A 1 87 ? 11.957 -8.122 2.634 1.00 81.62 87 THR A CA 1
ATOM 728 C C . THR A 1 87 ? 11.220 -7.200 3.609 1.00 81.62 87 THR A C 1
ATOM 730 O O . THR A 1 87 ? 11.345 -7.362 4.823 1.00 81.62 87 THR A O 1
ATOM 733 N N . GLY A 1 88 ? 10.431 -6.255 3.092 1.00 72.62 88 GLY A N 1
ATOM 734 C CA . GLY A 1 88 ? 9.618 -5.332 3.868 1.00 72.62 88 GLY A CA 1
ATOM 735 C C . GLY A 1 88 ? 10.203 -3.922 3.944 1.00 72.62 88 GLY A C 1
ATOM 736 O O . GLY A 1 88 ? 10.817 -3.409 3.009 1.00 72.62 88 GLY A O 1
ATOM 737 N N . ARG A 1 89 ? 9.917 -3.241 5.053 1.00 71.88 89 ARG A N 1
ATOM 738 C CA . ARG A 1 89 ? 10.031 -1.783 5.154 1.00 71.88 89 ARG A CA 1
ATOM 739 C C . ARG A 1 89 ? 11.477 -1.305 5.322 1.00 71.88 89 ARG A C 1
ATOM 741 O O . ARG A 1 89 ? 12.225 -1.825 6.146 1.00 71.88 89 ARG A O 1
ATOM 748 N N . SER A 1 90 ? 11.834 -0.266 4.569 1.00 63.94 90 SER A N 1
ATOM 749 C CA . SER A 1 90 ? 13.066 0.512 4.744 1.00 63.94 90 SER A CA 1
ATOM 750 C C . SER A 1 90 ? 12.959 1.439 5.965 1.00 63.94 90 SER A C 1
ATOM 752 O O . SER A 1 90 ? 11.864 1.816 6.374 1.00 63.94 90 SER A O 1
ATOM 754 N N . ASN A 1 91 ? 14.096 1.853 6.539 1.00 60.06 91 ASN A N 1
ATOM 755 C CA . ASN A 1 91 ? 14.123 2.877 7.596 1.00 60.06 91 ASN A CA 1
ATOM 756 C C . ASN A 1 91 ? 13.701 4.267 7.086 1.00 60.06 91 ASN A C 1
ATOM 758 O O . ASN A 1 91 ? 13.334 5.127 7.888 1.00 60.06 91 ASN A O 1
ATOM 762 N N . LYS A 1 92 ? 13.753 4.496 5.767 1.00 64.00 92 LYS A N 1
ATOM 763 C CA . LYS A 1 92 ? 13.179 5.689 5.145 1.00 64.00 92 LYS A CA 1
ATOM 764 C C . LYS A 1 92 ? 11.667 5.475 4.997 1.00 64.00 92 LYS A C 1
ATOM 766 O O . LYS A 1 92 ? 11.233 4.500 4.393 1.00 64.00 92 LYS A O 1
ATOM 771 N N . ASN A 1 93 ? 10.876 6.368 5.592 1.00 63.69 93 ASN A N 1
ATOM 772 C CA . ASN A 1 93 ? 9.411 6.316 5.590 1.00 63.69 93 ASN A CA 1
ATOM 773 C C . ASN A 1 93 ? 8.836 7.361 4.621 1.00 63.69 93 ASN A C 1
ATOM 775 O O . ASN A 1 93 ? 8.190 8.308 5.063 1.00 63.69 93 ASN A O 1
ATOM 779 N N . LEU A 1 94 ? 9.083 7.217 3.318 1.00 76.00 94 LEU A N 1
ATOM 780 C CA . LEU A 1 94 ? 8.369 8.016 2.319 1.00 76.00 94 LEU A CA 1
ATOM 781 C C . LEU A 1 94 ? 6.968 7.442 2.163 1.00 76.00 94 LEU A C 1
ATOM 783 O O . LEU A 1 94 ? 6.799 6.253 1.897 1.00 76.00 94 LEU A O 1
ATOM 787 N N . ILE A 1 95 ? 5.980 8.304 2.345 1.00 83.56 95 ILE A N 1
ATOM 788 C CA . ILE A 1 95 ? 4.581 7.980 2.126 1.00 83.56 95 ILE A CA 1
ATOM 789 C C . ILE A 1 95 ? 4.249 8.378 0.689 1.00 83.56 95 ILE A C 1
ATOM 791 O O . ILE A 1 95 ? 4.425 9.538 0.332 1.00 83.56 95 ILE A O 1
ATOM 795 N N . LEU A 1 96 ? 3.784 7.424 -0.117 1.00 83.88 96 LEU A N 1
ATOM 796 C CA . LEU A 1 96 ? 3.322 7.687 -1.485 1.00 83.88 96 LEU A CA 1
ATOM 797 C C . LEU A 1 96 ? 1.908 8.256 -1.492 1.00 83.88 96 LEU A C 1
ATOM 799 O O . LEU A 1 96 ? 1.598 9.129 -2.291 1.00 83.88 96 LEU A O 1
ATOM 803 N N . SER A 1 97 ? 1.051 7.767 -0.597 1.00 86.00 97 SER A N 1
ATOM 804 C CA . SER A 1 97 ? -0.315 8.261 -0.463 1.00 86.00 97 SER A CA 1
ATOM 805 C C . SER A 1 97 ? -0.815 8.169 0.971 1.00 86.00 97 SER A C 1
ATOM 807 O O . SER A 1 97 ? -0.384 7.315 1.760 1.00 86.00 97 SER A O 1
ATOM 809 N N . ILE A 1 98 ? -1.740 9.074 1.279 1.00 87.62 98 ILE A N 1
ATOM 810 C CA . ILE A 1 98 ? -2.480 9.147 2.531 1.00 87.62 98 ILE A CA 1
ATOM 811 C C . ILE A 1 98 ? -3.952 9.199 2.151 1.00 87.62 98 ILE A C 1
ATOM 813 O O . ILE A 1 98 ? -4.357 10.089 1.409 1.00 87.62 98 ILE A O 1
ATOM 817 N N . VAL A 1 99 ? -4.736 8.253 2.657 1.00 86.44 99 VAL A N 1
ATOM 818 C CA . VAL A 1 99 ? -6.199 8.304 2.578 1.00 86.44 99 VAL A CA 1
ATOM 819 C C . VAL A 1 99 ? -6.727 8.229 3.991 1.00 86.44 99 VAL A C 1
ATOM 821 O O . VAL A 1 99 ? -6.353 7.320 4.728 1.00 86.44 99 VAL A O 1
ATOM 824 N N . ASP A 1 100 ? -7.562 9.172 4.390 1.00 87.75 100 ASP A N 1
ATOM 825 C CA . ASP A 1 100 ? -8.048 9.271 5.754 1.00 87.75 100 ASP A CA 1
ATOM 826 C C . ASP A 1 100 ? -9.578 9.251 5.817 1.00 87.75 100 ASP A C 1
ATOM 828 O O . ASP A 1 100 ? -10.279 9.510 4.840 1.00 87.75 100 ASP A O 1
ATOM 832 N N . SER A 1 101 ? -10.115 8.831 6.962 1.00 85.69 101 SER A N 1
ATOM 833 C CA . SER A 1 101 ? -11.558 8.806 7.184 1.00 85.69 101 SER A CA 1
ATOM 834 C C . SER A 1 101 ? -11.920 8.974 8.652 1.00 85.69 101 SER A C 1
ATOM 836 O O . SER A 1 101 ? -11.243 8.466 9.552 1.00 85.69 101 SER A O 1
ATOM 838 N N . GLY A 1 102 ? -13.056 9.648 8.853 1.00 84.94 102 GLY A N 1
ATOM 839 C CA . GLY A 1 102 ? -13.793 9.783 10.107 1.00 84.94 102 GLY A CA 1
ATOM 840 C C . GLY A 1 102 ? -14.268 8.454 10.701 1.00 84.94 102 GLY A C 1
ATOM 841 O O . GLY A 1 102 ? -14.404 8.331 11.918 1.00 84.94 102 GLY A O 1
ATOM 842 N N . LYS A 1 103 ? -14.540 7.455 9.850 1.00 85.44 103 LYS A N 1
ATOM 843 C CA . LYS A 1 103 ? -15.252 6.224 10.222 1.00 85.44 103 LYS A CA 1
ATOM 844 C C . LYS A 1 103 ? -14.528 4.972 9.739 1.00 85.44 103 LYS A C 1
ATOM 846 O O . LYS A 1 103 ? -14.013 4.910 8.624 1.00 85.44 103 LYS A O 1
ATOM 851 N N . LEU A 1 104 ? -14.554 3.932 10.574 1.00 81.81 104 LEU A N 1
ATOM 852 C CA . LEU A 1 104 ? -13.945 2.638 10.254 1.00 81.81 104 LEU A CA 1
ATOM 853 C C . LEU A 1 104 ? -14.684 1.920 9.109 1.00 81.81 104 LEU A C 1
ATOM 855 O O . LEU A 1 104 ? -14.069 1.230 8.299 1.00 81.81 104 LEU A O 1
ATOM 859 N N . GLU A 1 105 ? -15.999 2.111 9.032 1.00 87.19 105 GLU A N 1
ATOM 860 C CA . GLU A 1 105 ? -16.875 1.528 8.007 1.00 87.19 105 GLU A CA 1
ATOM 861 C C . GLU A 1 105 ? -16.532 2.012 6.594 1.00 87.19 105 GLU A C 1
ATOM 863 O O . GLU A 1 105 ? -16.691 1.254 5.644 1.00 87.19 105 GLU A O 1
ATOM 868 N N . ASP A 1 106 ? -15.997 3.228 6.464 1.00 88.06 106 ASP A N 1
ATOM 869 C CA . ASP A 1 106 ? -15.632 3.819 5.174 1.00 88.06 106 ASP A CA 1
ATOM 870 C C . ASP A 1 106 ? -14.178 3.491 4.792 1.00 88.06 106 ASP A C 1
ATOM 872 O O . ASP A 1 106 ? -13.853 3.257 3.621 1.00 88.06 106 ASP A O 1
ATOM 876 N N . ILE A 1 107 ? -13.275 3.437 5.782 1.00 88.94 107 ILE A N 1
ATOM 877 C CA . ILE A 1 107 ? -11.846 3.210 5.524 1.00 88.94 107 ILE A CA 1
ATOM 878 C C . ILE A 1 107 ? -11.549 1.756 5.139 1.00 88.94 107 ILE A C 1
ATOM 880 O O . ILE A 1 107 ? -10.675 1.514 4.310 1.00 88.94 107 ILE A O 1
ATOM 884 N N . LEU A 1 108 ? -12.276 0.780 5.697 1.00 88.75 108 LEU A N 1
ATOM 885 C CA . LEU A 1 108 ? -12.046 -0.642 5.422 1.00 88.75 108 LEU A CA 1
ATOM 886 C C . LEU A 1 108 ? -12.338 -1.018 3.955 1.00 88.75 108 LEU A C 1
ATOM 888 O O . LEU A 1 108 ? -11.458 -1.610 3.323 1.00 88.75 108 LEU A O 1
ATOM 892 N N . PRO A 1 109 ? -13.496 -0.655 3.362 1.00 92.06 109 PRO A N 1
ATOM 893 C CA . PRO A 1 109 ? -13.744 -0.862 1.936 1.00 92.06 109 PRO A CA 1
ATOM 894 C C . PRO A 1 109 ? -12.726 -0.135 1.059 1.00 92.06 109 PRO A C 1
ATOM 896 O O . PRO A 1 109 ? -12.265 -0.689 0.061 1.00 92.06 109 PRO A O 1
ATOM 899 N N . THR A 1 110 ? -12.334 1.080 1.452 1.00 91.69 110 THR A N 1
ATOM 900 C CA . THR A 1 110 ? -11.335 1.868 0.722 1.00 91.69 110 THR A CA 1
ATOM 901 C C . THR A 1 110 ? -9.987 1.155 0.704 1.00 91.69 110 THR A C 1
ATOM 903 O O . THR A 1 110 ? -9.399 0.979 -0.356 1.00 91.69 110 THR A O 1
ATOM 906 N N . TYR A 1 111 ? -9.540 0.636 1.846 1.00 91.75 111 TYR A N 1
ATOM 907 C CA . TYR A 1 111 ? -8.335 -0.181 1.937 1.00 91.75 111 TYR A CA 1
ATOM 908 C C . TYR A 1 111 ? -8.413 -1.438 1.065 1.00 91.75 111 TYR A C 1
ATOM 910 O O . TYR A 1 111 ? -7.493 -1.709 0.293 1.00 91.75 111 TYR A O 1
ATOM 918 N N . GLN A 1 112 ? -9.514 -2.191 1.135 1.00 91.81 112 GLN A N 1
ATOM 919 C CA . GLN A 1 112 ? -9.691 -3.397 0.323 1.00 91.81 112 GLN A CA 1
ATOM 920 C C . GLN A 1 112 ? -9.649 -3.086 -1.176 1.00 91.81 112 GLN A C 1
ATOM 922 O O . GLN A 1 112 ? -9.033 -3.828 -1.946 1.00 91.81 112 GLN A O 1
ATOM 927 N N . LYS A 1 113 ? -10.271 -1.975 -1.585 1.00 93.38 113 LYS A N 1
ATOM 928 C CA . LYS A 1 113 ? -10.221 -1.481 -2.959 1.00 93.38 113 LYS A CA 1
ATOM 929 C C . LYS A 1 113 ? -8.790 -1.122 -3.359 1.00 93.38 113 LYS A C 1
ATOM 931 O O . LYS A 1 113 ? -8.321 -1.642 -4.362 1.00 93.38 113 LYS A O 1
ATOM 936 N N . THR A 1 114 ? -8.068 -0.356 -2.543 1.00 91.44 114 THR A N 1
ATOM 937 C CA . THR A 1 114 ? -6.660 -0.001 -2.787 1.00 91.44 114 THR A CA 1
ATOM 938 C C . THR A 1 114 ? -5.783 -1.237 -2.987 1.00 91.44 114 THR A C 1
ATOM 940 O O . THR A 1 114 ? -5.038 -1.329 -3.961 1.00 91.44 114 THR A O 1
ATOM 943 N N . VAL A 1 115 ? -5.909 -2.240 -2.112 1.00 91.62 115 VAL A N 1
ATOM 944 C CA . VAL A 1 115 ? -5.174 -3.510 -2.235 1.00 91.62 115 VAL A CA 1
ATOM 945 C C . VAL A 1 115 ? -5.524 -4.227 -3.540 1.00 91.62 115 VAL A C 1
ATOM 947 O O . VAL A 1 115 ? -4.644 -4.778 -4.205 1.00 91.62 115 VAL A O 1
ATOM 950 N N . LYS A 1 116 ? -6.807 -4.246 -3.911 1.00 93.81 116 LYS A N 1
ATOM 951 C CA . LYS A 1 116 ? -7.281 -4.868 -5.151 1.00 93.81 116 LYS A CA 1
ATOM 952 C C . LYS A 1 116 ? -6.766 -4.131 -6.388 1.00 93.81 116 LYS A C 1
ATOM 954 O O . LYS A 1 116 ? -6.391 -4.790 -7.352 1.00 93.81 116 LYS A O 1
ATOM 959 N N . ASP A 1 117 ? -6.726 -2.807 -6.363 1.00 92.50 117 ASP A N 1
ATOM 960 C CA . ASP A 1 117 ? -6.268 -1.993 -7.488 1.00 92.50 117 ASP A CA 1
ATOM 961 C C . ASP A 1 117 ? -4.760 -2.153 -7.713 1.00 92.50 117 ASP A C 1
ATOM 963 O O . ASP A 1 117 ? -4.345 -2.318 -8.857 1.00 92.50 117 ASP A O 1
ATOM 967 N N . ILE A 1 118 ? -3.959 -2.252 -6.644 1.00 90.75 118 ILE A N 1
ATOM 968 C CA . ILE A 1 118 ? -2.518 -2.558 -6.744 1.00 90.75 118 ILE A CA 1
ATOM 969 C C . ILE A 1 118 ? -2.301 -3.948 -7.348 1.00 90.75 118 ILE A C 1
ATOM 971 O O . ILE A 1 118 ? -1.498 -4.117 -8.260 1.00 90.75 118 ILE A O 1
ATOM 975 N N . LYS A 1 119 ? -3.059 -4.954 -6.891 1.00 90.94 119 LYS A N 1
ATOM 976 C CA . LYS A 1 119 ? -2.980 -6.316 -7.453 1.00 90.94 119 LYS A CA 1
ATOM 977 C C . LYS A 1 119 ? -3.357 -6.380 -8.934 1.00 90.94 119 LYS A C 1
ATOM 979 O O . LYS A 1 119 ? -2.918 -7.296 -9.621 1.00 90.94 119 LYS A O 1
ATOM 984 N N . ASN A 1 120 ? -4.180 -5.446 -9.404 1.00 93.50 120 ASN A N 1
ATOM 985 C CA . ASN A 1 120 ? -4.633 -5.370 -10.790 1.00 93.50 120 ASN A CA 1
ATOM 986 C C . ASN A 1 120 ? -3.853 -4.345 -11.626 1.00 93.50 120 ASN A C 1
ATOM 988 O O . ASN A 1 120 ? -4.272 -4.083 -12.754 1.00 93.50 120 ASN A O 1
ATOM 992 N N . ASP A 1 121 ? -2.761 -3.779 -11.097 1.00 90.50 121 ASP A N 1
ATOM 993 C CA . ASP A 1 121 ? -1.906 -2.809 -11.794 1.00 90.50 121 ASP A CA 1
ATOM 994 C C . ASP A 1 121 ? -2.664 -1.545 -12.250 1.00 90.50 121 ASP A C 1
ATOM 996 O O . ASP A 1 121 ? -2.580 -1.098 -13.398 1.00 90.50 121 ASP A O 1
ATOM 1000 N N . ARG A 1 122 ? -3.526 -1.028 -11.365 1.00 87.94 122 ARG A N 1
ATOM 1001 C CA . ARG A 1 122 ? -4.388 0.147 -11.603 1.00 87.94 122 ARG A CA 1
ATOM 1002 C C . ARG A 1 122 ? -4.225 1.235 -10.552 1.00 87.94 122 ARG A C 1
ATOM 1004 O O . ARG A 1 122 ? -4.949 2.229 -10.591 1.00 87.94 122 ARG A O 1
ATOM 1011 N N . TYR A 1 123 ? -3.324 1.056 -9.597 1.00 87.31 123 TYR A N 1
ATOM 1012 C CA . TYR A 1 123 ? -3.292 1.907 -8.423 1.00 87.31 123 TYR A CA 1
ATOM 1013 C C . TYR A 1 123 ? -2.675 3.271 -8.705 1.00 87.31 123 TYR A C 1
ATOM 1015 O O . TYR A 1 123 ? -3.313 4.285 -8.426 1.00 87.31 123 TYR A O 1
ATOM 1023 N N . MET A 1 124 ? -1.490 3.320 -9.315 1.00 82.50 124 MET A N 1
ATOM 1024 C CA . MET A 1 124 ? -0.845 4.598 -9.625 1.00 82.50 124 MET A CA 1
ATOM 1025 C C . MET A 1 124 ? -1.673 5.384 -10.639 1.00 82.50 124 MET A C 1
ATOM 1027 O O . MET A 1 124 ? -1.837 6.586 -10.484 1.00 82.50 124 MET A O 1
ATOM 1031 N N . ALA A 1 125 ? -2.298 4.705 -11.605 1.00 81.62 125 ALA A N 1
ATOM 1032 C CA . ALA A 1 125 ? -3.241 5.345 -12.523 1.00 81.62 125 ALA A CA 1
ATOM 1033 C C . ALA A 1 125 ? -4.430 6.001 -11.791 1.00 81.62 125 ALA A C 1
ATOM 1035 O O . ALA A 1 125 ? -4.849 7.088 -12.169 1.00 81.62 125 ALA A O 1
ATOM 1036 N N . SER A 1 126 ? -4.956 5.363 -10.738 1.00 78.56 126 SER A N 1
ATOM 1037 C CA . SER A 1 126 ? -6.088 5.887 -9.960 1.00 78.56 126 SER A CA 1
ATOM 1038 C C . SER A 1 126 ? -5.741 7.064 -9.046 1.00 78.56 126 SER A C 1
ATOM 1040 O O . SER A 1 126 ? -6.636 7.817 -8.685 1.00 78.56 126 SER A O 1
ATOM 1042 N N . LEU A 1 127 ? -4.469 7.237 -8.671 1.00 74.56 127 LEU A N 1
ATOM 1043 C CA . LEU A 1 127 ? -4.037 8.370 -7.844 1.00 74.56 127 LEU A CA 1
ATOM 1044 C C . LEU A 1 127 ? -4.019 9.695 -8.617 1.00 74.56 127 LEU A C 1
ATOM 1046 O O . LEU A 1 127 ? -4.110 10.753 -8.001 1.00 74.56 127 LEU A O 1
ATOM 1050 N N . PHE A 1 128 ? -3.875 9.631 -9.943 1.00 64.62 128 PHE A N 1
ATOM 1051 C CA . PHE A 1 128 ? -3.734 10.797 -10.820 1.00 64.62 128 PHE A CA 1
ATOM 1052 C C . PHE A 1 128 ? -4.947 11.031 -11.738 1.00 64.62 128 PHE A C 1
ATOM 1054 O O . PHE A 1 128 ? -4.876 11.892 -12.615 1.00 64.62 128 PHE A O 1
ATOM 1061 N N . ALA A 1 129 ? -6.019 10.250 -11.574 1.00 57.44 129 ALA A N 1
ATOM 1062 C CA . ALA A 1 129 ? -7.270 10.366 -12.329 1.00 57.44 129 ALA A CA 1
ATOM 1063 C C . ALA A 1 129 ? -8.280 11.254 -11.593 1.00 57.44 129 ALA A C 1
ATOM 1065 O O . ALA A 1 129 ? -8.964 12.040 -12.285 1.00 57.44 129 ALA A O 1
#

pLDDT: mean 78.64, std 13.85, range [49.34, 93.81]

Radius of gyration: 19.09 Å; chains: 1; bounding box: 43×41×52 Å

Sequence (129 aa):
MKKRIKQKLGNRYNLLRRAKRQKLKRRGKQCIDYAHVLMGEKDFISFNKEGYSADYPYATHLLIEIVPCHYSYNAPYIIYTYPVNSTGRSNKNLILSIVDSGKLEDILPTYQKTVKDIKNDRYMASLFA